Protein AF-A0A2U3Y0P8-F1 (afdb_monomer_lite)

Foldseek 3Di:
DDDPDPVVVVVVVVVVVVVCVCVVVVVVVVVVVLVVCCVVVVDPDSVVVVVVVVVVVVVVVVVVVVVVVVPPDDDDDDDPDDPDPPPPDPDDDDDDDDDDDDPCNVVVDDQDADDDDPVVLVVVCVVCCPPPVPVPDDPVRSSGD

Secondary structure (DSSP, 8-state):
--PPPHHHHHHHHHHHHHHHHHHHTTHHHHHHHHHHHHHHH--S-HHHHHHHHHHHHHHHHHHHHHHHTT--S-----------------PPPPP---PPPPHHHHHH--PPP----HHHHHHHHHHHTT-TTTTT--HHHHS--

pLDDT: mean 83.71, std 17.58, range [35.84, 97.5]

Radius of gyration: 31.99 Å; chains: 1; bounding box: 74×60×80 Å

Structure (mmCIF, N/CA/C/O backbone):
data_AF-A0A2U3Y0P8-F1
#
_entry.id   AF-A0A2U3Y0P8-F1
#
loop_
_atom_site.group_PDB
_atom_site.id
_atom_site.type_symbol
_atom_site.label_atom_id
_atom_site.label_alt_id
_atom_site.label_comp_id
_atom_site.label_asym_id
_atom_site.label_entity_id
_atom_site.label_seq_id
_atom_site.pdbx_PDB_ins_code
_atom_site.Cartn_x
_atom_site.Cartn_y
_atom_site.Cartn_z
_atom_site.occupancy
_atom_site.B_iso_or_equiv
_atom_site.auth_seq_id
_atom_site.auth_comp_id
_atom_site.auth_asym_id
_atom_site.auth_atom_id
_atom_site.pdbx_PDB_model_num
ATOM 1 N N . MET A 1 1 ? -46.783 -27.987 38.450 1.00 40.56 1 MET A N 1
ATOM 2 C CA . MET A 1 1 ? -46.246 -26.635 38.697 1.00 40.56 1 MET A CA 1
ATOM 3 C C . MET A 1 1 ? -44.914 -26.820 39.406 1.00 40.56 1 MET A C 1
ATOM 5 O O . MET A 1 1 ? -44.922 -27.120 40.591 1.00 40.56 1 MET A O 1
ATOM 9 N N . ALA A 1 2 ? -43.800 -26.814 38.672 1.00 45.00 2 ALA A N 1
ATOM 10 C CA . ALA A 1 2 ? -42.474 -26.882 39.282 1.00 45.00 2 ALA A CA 1
ATOM 11 C C . ALA A 1 2 ? -42.127 -25.473 39.771 1.00 45.00 2 ALA A C 1
ATOM 13 O O . ALA A 1 2 ? -42.047 -24.553 38.959 1.00 45.00 2 ALA A O 1
ATOM 14 N N . SER A 1 3 ? -42.022 -25.291 41.086 1.00 51.28 3 SER A N 1
ATOM 15 C CA . SER A 1 3 ? -41.530 -24.044 41.670 1.00 51.28 3 SER A CA 1
ATOM 16 C C . SER A 1 3 ? -40.110 -23.791 41.152 1.00 51.28 3 SER A C 1
ATOM 18 O O . SER A 1 3 ? -39.313 -24.734 41.170 1.00 51.28 3 SER A O 1
ATOM 20 N N . PRO A 1 4 ? -39.772 -22.578 40.679 1.00 54.81 4 PRO A N 1
ATOM 21 C CA . PRO A 1 4 ? -38.396 -22.271 40.320 1.00 54.81 4 PRO A CA 1
ATOM 22 C C . PRO A 1 4 ? -37.516 -22.482 41.555 1.00 54.81 4 PRO A C 1
ATOM 24 O O . PRO A 1 4 ? -37.871 -22.081 42.666 1.00 54.81 4 PRO A O 1
ATOM 27 N N . SER A 1 5 ? -36.408 -23.196 41.366 1.00 57.16 5 SER A N 1
ATOM 28 C CA . SER A 1 5 ? -35.439 -23.450 42.428 1.00 57.16 5 SER A CA 1
ATOM 29 C C . SER A 1 5 ? -34.887 -22.107 42.908 1.00 57.16 5 SER A C 1
ATOM 31 O O . SER A 1 5 ? -34.483 -21.293 42.082 1.00 57.16 5 SER A O 1
ATOM 33 N N . SER A 1 6 ? -34.848 -21.874 44.224 1.00 59.66 6 SER A N 1
ATOM 34 C CA . SER A 1 6 ? -34.272 -20.661 44.840 1.00 59.66 6 SER A CA 1
ATOM 35 C C . SER A 1 6 ? -32.873 -20.326 44.302 1.00 59.66 6 SER A C 1
ATOM 37 O O . SER A 1 6 ? -32.521 -19.157 44.222 1.00 59.66 6 SER A O 1
ATOM 39 N N . TYR A 1 7 ? -32.122 -21.336 43.860 1.00 58.28 7 TYR A N 1
ATOM 40 C CA . TYR A 1 7 ? -30.803 -21.186 43.253 1.00 58.28 7 TYR A CA 1
ATOM 41 C C . TYR A 1 7 ? -30.825 -20.555 41.851 1.00 58.28 7 TYR A C 1
ATOM 43 O O . TYR A 1 7 ? -29.907 -19.823 41.510 1.00 58.28 7 TYR A O 1
ATOM 51 N N . GLN A 1 8 ? -31.870 -20.791 41.051 1.00 60.12 8 GLN A N 1
ATOM 52 C CA . GLN A 1 8 ? -31.987 -20.217 39.701 1.00 60.12 8 GLN A CA 1
ATOM 53 C C . GLN A 1 8 ? -32.289 -18.715 39.745 1.00 60.12 8 GLN A C 1
ATOM 55 O O . GLN A 1 8 ? -31.801 -17.965 38.909 1.00 60.12 8 GLN A O 1
ATOM 60 N N . ALA A 1 9 ? -33.056 -18.267 40.745 1.00 61.91 9 ALA A N 1
ATOM 61 C CA . ALA A 1 9 ? -33.383 -16.854 40.915 1.00 61.91 9 ALA A CA 1
ATOM 62 C C . ALA A 1 9 ? -32.154 -16.006 41.293 1.00 61.91 9 ALA A C 1
ATOM 64 O O . ALA A 1 9 ? -32.004 -14.898 40.784 1.00 61.91 9 ALA A O 1
ATOM 65 N N . GLU A 1 10 ? -31.257 -16.530 42.137 1.00 66.56 10 GLU A N 1
ATOM 66 C CA . GLU A 1 10 ? -30.019 -15.824 42.503 1.00 66.56 10 GLU A CA 1
ATOM 67 C C . GLU A 1 10 ? -28.996 -15.787 41.354 1.00 66.56 10 GLU A C 1
ATOM 69 O O . GLU A 1 10 ? -28.293 -14.789 41.177 1.00 66.56 10 GLU A O 1
ATOM 74 N N . GLU A 1 11 ? -28.940 -16.837 40.528 1.00 73.19 11 GLU A N 1
ATOM 75 C CA . GLU A 1 11 ? -28.114 -16.868 39.312 1.00 73.19 11 GLU A CA 1
ATOM 76 C C . GLU A 1 11 ? -28.586 -15.834 38.278 1.00 73.19 11 GLU A C 1
ATOM 78 O O . GLU A 1 11 ? -27.769 -15.085 37.734 1.00 73.19 11 GLU A O 1
ATOM 83 N N . ASP A 1 12 ? -29.901 -15.735 38.058 1.00 70.38 12 ASP A N 1
ATOM 84 C CA . ASP A 1 12 ? -30.507 -14.756 37.149 1.00 70.38 12 ASP A CA 1
ATOM 85 C C . ASP A 1 12 ? -30.297 -13.309 37.629 1.00 70.38 12 ASP A C 1
ATOM 87 O O . ASP A 1 12 ? -30.058 -12.404 36.823 1.00 70.38 12 ASP A O 1
ATOM 91 N N . GLU A 1 13 ? -30.338 -13.071 38.942 1.00 76.88 13 GLU A N 1
ATOM 92 C CA . GLU A 1 13 ? -30.061 -11.755 39.524 1.00 76.88 13 GLU A CA 1
ATOM 93 C C . GLU A 1 13 ? -28.578 -11.369 39.383 1.00 76.88 13 GLU A C 1
ATOM 95 O O . GLU A 1 13 ? -28.259 -10.230 39.021 1.00 76.88 13 GLU A O 1
ATOM 100 N N . SER A 1 14 ? -27.669 -12.334 39.557 1.00 83.44 14 SER A N 1
ATOM 101 C CA . SER A 1 14 ? -26.233 -12.151 39.318 1.00 83.44 14 SER A CA 1
ATOM 102 C C . SER A 1 14 ? -25.930 -11.822 37.849 1.00 83.44 14 SER A C 1
ATOM 104 O O . SER A 1 14 ? -25.234 -10.844 37.553 1.00 83.44 14 SER A O 1
ATOM 106 N N . LEU A 1 15 ? -26.528 -12.572 36.916 1.00 87.94 15 LEU A N 1
ATOM 107 C CA . LEU A 1 15 ? -26.430 -12.343 35.470 1.00 87.94 15 LEU A CA 1
ATOM 108 C C . LEU A 1 15 ? -26.907 -10.944 35.079 1.00 87.94 15 LEU A C 1
ATOM 110 O O . LEU A 1 15 ? -26.238 -10.243 34.313 1.00 87.94 15 LEU A O 1
ATOM 114 N N . LYS A 1 16 ? -28.028 -10.506 35.653 1.00 91.00 16 LYS A N 1
ATOM 115 C CA . LYS A 1 16 ? -28.578 -9.172 35.409 1.00 91.00 16 LYS A CA 1
ATOM 116 C C . LYS A 1 16 ? -27.659 -8.064 35.924 1.00 91.00 16 LYS A C 1
ATOM 118 O O . LYS A 1 16 ? -27.509 -7.032 35.268 1.00 91.00 16 LYS A O 1
ATOM 123 N N . GLY A 1 17 ? -26.989 -8.289 37.055 1.00 92.06 17 GLY A N 1
ATOM 124 C CA . GLY A 1 17 ? -25.943 -7.400 37.563 1.00 92.06 17 GLY A CA 1
ATOM 125 C C . GLY A 1 17 ? -24.750 -7.282 36.607 1.00 92.06 17 GLY A C 1
ATOM 126 O O . GLY A 1 17 ? -24.283 -6.173 36.331 1.00 92.06 17 GLY A O 1
ATOM 127 N N . CYS A 1 18 ? -24.291 -8.403 36.043 1.00 92.88 18 CYS A N 1
ATOM 128 C CA . CYS A 1 18 ? -23.222 -8.410 35.044 1.00 92.88 18 CYS A CA 1
ATOM 129 C C . CYS A 1 18 ? -23.612 -7.649 33.768 1.00 92.88 18 CYS A C 1
ATOM 131 O O . CYS A 1 18 ? -22.818 -6.853 33.263 1.00 92.88 18 CYS A O 1
ATOM 133 N N . GLU A 1 19 ? -24.827 -7.857 33.259 1.00 92.56 19 GLU A N 1
ATOM 134 C CA . GLU A 1 19 ? -25.320 -7.169 32.062 1.00 92.56 19 GLU A CA 1
ATOM 135 C C . GLU A 1 19 ? -25.383 -5.649 32.268 1.00 92.56 19 GLU A C 1
ATOM 137 O O . GLU A 1 19 ? -24.878 -4.882 31.442 1.00 92.56 19 GLU A O 1
ATOM 142 N N . LEU A 1 20 ? -25.900 -5.211 33.420 1.00 94.38 20 LEU A N 1
ATOM 143 C CA . LEU A 1 20 ? -25.930 -3.798 33.796 1.00 94.38 20 LEU A CA 1
ATOM 144 C C . LEU A 1 20 ? -24.529 -3.194 33.898 1.00 94.38 20 LEU A C 1
ATOM 146 O O . LEU A 1 20 ? -24.323 -2.074 33.436 1.00 94.38 20 LEU A O 1
ATOM 150 N N . TYR A 1 21 ? -23.556 -3.911 34.464 1.00 95.31 21 TYR A N 1
ATOM 151 C CA . TYR A 1 21 ? -22.171 -3.438 34.531 1.00 95.31 21 TYR A CA 1
ATOM 152 C C . TYR A 1 21 ? -21.575 -3.244 33.132 1.00 95.31 21 TYR A C 1
ATOM 154 O O . TYR A 1 21 ? -21.011 -2.191 32.826 1.00 95.31 21 TYR A O 1
ATOM 162 N N . VAL A 1 22 ? -21.752 -4.239 32.260 1.00 95.06 22 VAL A N 1
ATOM 163 C CA . VAL A 1 22 ? -21.276 -4.200 30.873 1.00 95.06 22 VAL A CA 1
ATOM 164 C C . VAL A 1 22 ? -21.892 -3.029 30.110 1.00 95.06 22 VAL A C 1
ATOM 166 O O . VAL A 1 22 ? -21.177 -2.340 29.378 1.00 95.06 22 VAL A O 1
ATOM 169 N N . GLN A 1 23 ? -23.191 -2.783 30.295 1.00 93.00 23 GLN A N 1
ATOM 170 C CA . GLN A 1 23 ? -23.895 -1.674 29.659 1.00 93.00 23 GLN A CA 1
ATOM 171 C C . GLN A 1 23 ? -23.453 -0.321 30.227 1.00 93.00 23 GLN A C 1
ATOM 173 O O . GLN A 1 23 ? -23.115 0.580 29.463 1.00 93.00 23 GLN A O 1
ATOM 178 N N . LYS A 1 24 ? -23.402 -0.191 31.558 1.00 94.50 24 LYS A N 1
ATOM 179 C CA . LYS A 1 24 ? -23.034 1.043 32.264 1.00 94.50 24 LYS A CA 1
ATOM 180 C C . LYS A 1 24 ? -21.632 1.520 31.902 1.00 94.50 24 LYS A C 1
ATOM 182 O O . LYS A 1 24 ? -21.429 2.712 31.705 1.00 94.50 24 LYS A O 1
ATOM 187 N N . HIS A 1 25 ? -20.679 0.598 31.812 1.00 93.19 25 HIS A N 1
ATOM 188 C CA . HIS A 1 25 ? -19.287 0.909 31.484 1.00 93.19 25 HIS A CA 1
ATOM 189 C C . HIS A 1 25 ? -18.982 0.798 29.984 1.00 93.19 25 HIS A C 1
ATOM 191 O O . HIS A 1 25 ? -17.828 0.921 29.583 1.00 93.19 25 HIS A O 1
ATOM 197 N N . GLY A 1 26 ? -19.987 0.528 29.141 1.00 93.75 26 GLY A N 1
ATOM 198 C CA . GLY A 1 26 ? -19.798 0.404 27.694 1.00 93.75 26 GLY A CA 1
ATOM 199 C C . GLY A 1 26 ? -18.768 -0.660 27.290 1.00 93.75 26 GLY A C 1
ATOM 200 O O . GLY A 1 26 ? -18.152 -0.543 26.230 1.00 93.75 26 GLY A O 1
ATOM 201 N N . VAL A 1 27 ? -18.569 -1.703 28.106 1.00 95.44 27 VAL A N 1
ATOM 202 C CA . VAL A 1 27 ? -17.455 -2.664 27.969 1.00 95.44 27 VAL A CA 1
ATOM 203 C C . VAL A 1 27 ? -17.464 -3.336 26.595 1.00 95.44 27 VAL A C 1
ATOM 205 O O . VAL A 1 27 ? -16.418 -3.496 25.967 1.00 95.44 27 VAL A O 1
ATOM 208 N N . GLN A 1 28 ? -18.652 -3.676 26.079 1.00 95.00 28 GLN A N 1
ATOM 209 C CA . GLN A 1 28 ? -18.786 -4.249 24.737 1.00 95.00 28 GLN A CA 1
ATOM 210 C C . GLN A 1 28 ? -18.251 -3.323 23.643 1.00 95.00 28 GLN A C 1
ATOM 212 O O . GLN A 1 28 ? -17.623 -3.809 22.705 1.00 95.00 28 GLN A O 1
ATOM 217 N N . GLN A 1 29 ? -18.519 -2.018 23.732 1.00 94.50 29 GLN A N 1
ATOM 218 C CA . GLN A 1 29 ? -18.098 -1.059 22.714 1.00 94.50 29 GLN A CA 1
ATOM 219 C C . GLN A 1 29 ? -16.579 -0.916 22.718 1.00 94.50 29 GLN A C 1
ATOM 221 O O . GLN A 1 29 ? -15.945 -1.066 21.677 1.00 94.50 29 GLN A O 1
ATOM 226 N N . VAL A 1 30 ? -15.995 -0.746 23.905 1.00 95.19 30 VAL A N 1
ATOM 227 C CA . VAL A 1 30 ? -14.545 -0.634 24.072 1.00 95.19 30 VAL A CA 1
ATOM 228 C C . VAL A 1 30 ? -13.833 -1.865 23.500 1.00 95.19 30 VAL A C 1
ATOM 230 O O . VAL A 1 30 ? -12.903 -1.732 22.706 1.00 95.19 30 VAL A O 1
ATOM 233 N N . LEU A 1 31 ? -14.292 -3.075 23.837 1.00 96.06 31 LEU A N 1
ATOM 234 C CA . LEU A 1 31 ? -13.681 -4.308 23.330 1.00 96.06 31 LEU A CA 1
ATOM 235 C C . LEU A 1 31 ? -13.836 -4.461 21.809 1.00 96.06 31 LEU A C 1
ATOM 237 O O . LEU A 1 31 ? -12.883 -4.870 21.143 1.00 96.06 31 LEU A O 1
ATOM 241 N N . LYS A 1 32 ? -15.000 -4.108 21.244 1.00 96.56 32 LYS A N 1
ATOM 242 C CA . LYS A 1 32 ? -15.216 -4.107 19.786 1.00 96.56 32 LYS A CA 1
ATOM 243 C C . LYS A 1 32 ? -14.234 -3.172 19.087 1.00 96.56 32 LYS A C 1
ATOM 245 O O . LYS A 1 32 ? -13.571 -3.591 18.138 1.00 96.56 32 LYS A O 1
ATOM 250 N N . ASP A 1 33 ? -14.085 -1.949 19.584 1.00 95.25 33 ASP A N 1
ATOM 251 C CA . ASP A 1 33 ? -13.165 -0.970 19.008 1.00 95.25 33 ASP A CA 1
ATOM 252 C C . ASP A 1 33 ? -11.709 -1.429 19.134 1.00 95.25 33 ASP A C 1
ATOM 254 O O . ASP A 1 33 ? -10.929 -1.274 18.192 1.00 95.25 33 ASP A O 1
ATOM 258 N N . CYS A 1 34 ? -11.330 -2.077 20.238 1.00 95.50 34 CYS A N 1
ATOM 259 C CA . CYS A 1 34 ? -10.006 -2.683 20.379 1.00 95.50 34 CYS A CA 1
ATOM 260 C C . CYS A 1 34 ? -9.737 -3.770 19.328 1.00 95.50 34 CYS A C 1
ATOM 262 O O . CYS A 1 34 ? -8.649 -3.800 18.748 1.00 95.50 34 CYS A O 1
ATOM 264 N N . ILE A 1 35 ? -10.716 -4.636 19.040 1.00 96.88 35 ILE A N 1
ATOM 265 C CA . ILE A 1 35 ? -10.596 -5.663 17.992 1.00 96.88 35 ILE A CA 1
ATOM 266 C C . ILE A 1 35 ? -10.419 -5.006 16.620 1.00 96.88 35 ILE A C 1
ATOM 268 O O . ILE A 1 35 ? -9.526 -5.391 15.864 1.00 96.88 35 ILE A O 1
ATOM 272 N N . VAL A 1 36 ? -11.214 -3.977 16.312 1.00 97.50 36 VAL A N 1
ATOM 273 C CA . VAL A 1 36 ? -11.089 -3.219 15.058 1.00 97.50 36 VAL A CA 1
ATOM 274 C C . VAL A 1 36 ? -9.678 -2.645 14.914 1.00 97.50 36 VAL A C 1
ATOM 276 O O . VAL A 1 36 ? -9.036 -2.833 13.878 1.00 97.50 36 VAL A O 1
ATOM 279 N N . HIS A 1 37 ? -9.148 -2.014 15.963 1.00 95.69 37 HIS A N 1
ATOM 280 C CA . HIS A 1 37 ? -7.802 -1.444 15.941 1.00 95.69 37 HIS A CA 1
ATOM 281 C C . HIS A 1 37 ? -6.701 -2.500 15.788 1.00 95.69 37 HIS A C 1
ATOM 283 O O . HIS A 1 37 ? -5.741 -2.255 15.054 1.00 95.69 37 HIS A O 1
ATOM 289 N N . LEU A 1 38 ? -6.835 -3.681 16.403 1.00 96.81 38 LEU A N 1
ATOM 290 C CA . LEU A 1 38 ? -5.925 -4.813 16.174 1.00 96.81 38 LEU A CA 1
ATOM 291 C C . LEU A 1 38 ? -5.943 -5.268 14.710 1.00 96.81 38 LEU A C 1
ATOM 293 O O . LEU A 1 38 ? -4.887 -5.491 14.119 1.00 96.81 38 LEU A O 1
ATOM 297 N N . CYS A 1 39 ? -7.126 -5.370 14.101 1.00 97.00 39 CYS A N 1
ATOM 298 C CA . CYS A 1 39 ? -7.265 -5.792 12.708 1.00 97.00 39 CYS A CA 1
ATOM 299 C C . CYS A 1 39 ? -6.704 -4.770 11.708 1.00 97.00 39 CYS A C 1
ATOM 301 O O . CYS A 1 39 ? -6.207 -5.168 10.651 1.00 97.00 39 CYS A O 1
ATOM 303 N N . ILE A 1 40 ? -6.770 -3.475 12.031 1.00 96.62 40 ILE A N 1
ATOM 304 C CA . ILE A 1 40 ? -6.213 -2.397 11.203 1.00 96.62 40 ILE A CA 1
ATOM 305 C C . ILE A 1 40 ? -4.690 -2.339 11.343 1.00 96.62 40 ILE A C 1
ATOM 307 O O . ILE A 1 40 ? -3.984 -2.290 10.339 1.00 96.62 40 ILE A O 1
ATOM 311 N N . SER A 1 41 ? -4.186 -2.333 12.580 1.00 95.31 41 SER A N 1
ATOM 312 C CA . SER A 1 41 ? -2.763 -2.106 12.863 1.00 95.31 41 SER A CA 1
ATOM 313 C C . SER A 1 41 ? -1.892 -3.351 12.695 1.00 95.31 41 SER A C 1
ATOM 315 O O . SER A 1 41 ? -0.707 -3.207 12.414 1.00 95.31 41 SER A O 1
ATOM 317 N N . LYS A 1 42 ? -2.468 -4.554 12.844 1.00 95.81 42 LYS A N 1
ATOM 318 C CA . LYS A 1 42 ? -1.783 -5.859 12.759 1.00 95.81 42 LYS A CA 1
ATOM 319 C C . LYS A 1 42 ? -0.406 -5.864 13.447 1.00 95.81 42 LYS A C 1
ATOM 321 O O . LYS A 1 42 ? 0.600 -6.138 12.795 1.00 95.81 42 LYS A O 1
ATOM 326 N N . PRO A 1 43 ? -0.335 -5.533 14.748 1.00 96.00 43 PRO A N 1
ATOM 327 C CA . PRO A 1 43 ? 0.937 -5.389 15.436 1.00 96.00 43 PRO A CA 1
ATOM 328 C C . PRO A 1 43 ? 1.584 -6.758 15.670 1.00 96.00 43 PRO A C 1
ATOM 330 O O . PRO A 1 43 ? 0.906 -7.709 16.056 1.00 96.00 43 PRO A O 1
ATOM 333 N N . ASP A 1 44 ? 2.912 -6.831 15.571 1.00 96.81 44 ASP A N 1
ATOM 334 C CA . ASP A 1 44 ? 3.668 -8.065 15.845 1.00 96.81 44 ASP A CA 1
ATOM 335 C C . ASP A 1 44 ? 3.511 -8.556 17.298 1.00 96.81 44 ASP A C 1
ATOM 337 O O . ASP A 1 44 ? 3.716 -9.729 17.606 1.00 96.81 44 ASP A O 1
ATOM 341 N N . ARG A 1 45 ? 3.160 -7.650 18.226 1.00 97.00 45 ARG A N 1
ATOM 342 C CA . ARG A 1 45 ? 2.976 -7.942 19.659 1.00 97.00 45 ARG A CA 1
ATOM 343 C C . ARG A 1 45 ? 1.603 -7.454 20.152 1.00 97.00 45 ARG A C 1
ATOM 345 O O . ARG A 1 45 ? 1.530 -6.381 20.759 1.00 97.00 45 ARG A O 1
ATOM 352 N N . PRO A 1 46 ? 0.520 -8.234 19.970 1.00 95.38 46 PRO A N 1
ATOM 353 C CA . PRO A 1 46 ? -0.852 -7.801 20.267 1.00 95.38 46 PRO A CA 1
ATOM 354 C C . PRO A 1 46 ? -1.072 -7.430 21.740 1.00 95.38 46 PRO A C 1
ATOM 356 O O . PRO A 1 46 ? -1.717 -6.429 22.033 1.00 95.38 46 PRO A O 1
ATOM 359 N N . MET A 1 47 ? -0.460 -8.160 22.679 1.00 96.75 47 MET A N 1
ATOM 360 C CA . MET A 1 47 ? -0.588 -7.863 24.114 1.00 96.75 47 MET A CA 1
ATOM 361 C C . MET A 1 47 ? 0.063 -6.535 24.522 1.00 96.75 47 MET A C 1
ATOM 363 O O . MET A 1 47 ? -0.418 -5.872 25.440 1.00 96.75 47 MET A O 1
ATOM 367 N N . LYS A 1 48 ? 1.155 -6.136 23.853 1.00 96.56 48 LYS A N 1
ATOM 368 C CA . LYS A 1 48 ? 1.797 -4.837 24.100 1.00 96.56 48 LYS A CA 1
ATOM 369 C C . LYS A 1 48 ? 0.906 -3.707 23.584 1.00 96.56 48 LYS A C 1
ATOM 371 O O . LYS A 1 48 ? 0.648 -2.763 24.320 1.00 96.56 48 LYS A O 1
ATOM 376 N N . PHE A 1 49 ? 0.386 -3.865 22.366 1.00 97.31 49 PHE A N 1
ATOM 377 C CA . PHE A 1 49 ? -0.537 -2.912 21.757 1.00 97.31 49 PHE A CA 1
ATOM 378 C C . PHE A 1 49 ? -1.783 -2.682 22.617 1.00 97.31 49 PHE A C 1
ATOM 380 O O . PHE A 1 49 ? -2.139 -1.538 22.870 1.00 97.31 49 PHE A O 1
ATOM 387 N N . LEU A 1 50 ? -2.419 -3.752 23.109 1.00 95.94 50 LEU A N 1
ATOM 388 C CA . LEU A 1 50 ? -3.611 -3.632 23.953 1.00 95.94 50 LEU A CA 1
ATOM 389 C C . LEU A 1 50 ? -3.334 -2.802 25.209 1.00 95.94 50 LEU A C 1
ATOM 391 O O . LEU A 1 50 ? -4.094 -1.887 25.507 1.00 95.94 50 LEU A O 1
ATOM 395 N N . ARG A 1 51 ? -2.222 -3.068 25.906 1.00 96.69 51 ARG A N 1
ATOM 396 C CA . ARG A 1 51 ? -1.835 -2.312 27.106 1.00 96.69 51 ARG A CA 1
ATOM 397 C C . ARG A 1 51 ? -1.701 -0.817 26.819 1.00 96.69 51 ARG A C 1
ATOM 399 O O . ARG A 1 51 ? -2.309 -0.012 27.512 1.00 96.69 51 ARG A O 1
ATOM 406 N N . GLU A 1 52 ? -0.947 -0.464 25.782 1.00 96.00 52 GLU A N 1
ATOM 407 C CA . GLU A 1 52 ? -0.724 0.933 25.388 1.00 96.00 52 GLU A CA 1
ATOM 408 C C . GLU A 1 52 ? -2.021 1.606 24.908 1.00 96.00 52 GLU A C 1
ATOM 410 O O . GLU A 1 52 ? -2.266 2.777 25.197 1.00 96.00 52 GLU A O 1
ATOM 415 N N . HIS A 1 53 ? -2.878 0.866 24.200 1.00 96.00 53 HIS A N 1
ATOM 416 C CA . HIS A 1 53 ? -4.162 1.360 23.711 1.00 96.00 53 HIS A CA 1
ATOM 417 C C . HIS A 1 53 ? -5.126 1.683 24.860 1.00 96.00 53 HIS A C 1
ATOM 419 O O . HIS A 1 53 ? -5.699 2.770 24.882 1.00 96.00 53 HIS A O 1
ATOM 425 N N . PHE A 1 54 ? -5.281 0.778 25.829 1.00 96.38 54 PHE A N 1
ATOM 426 C CA . PHE A 1 54 ? -6.131 1.014 26.999 1.00 96.38 54 PHE A CA 1
ATOM 427 C C . PHE A 1 54 ? -5.591 2.133 27.896 1.00 96.38 54 PHE A C 1
ATOM 429 O O . PHE A 1 54 ? -6.369 2.980 28.320 1.00 96.38 54 PHE A O 1
ATOM 436 N N . GLU A 1 55 ? -4.271 2.217 28.098 1.00 96.31 55 GLU A N 1
ATOM 437 C CA . GLU A 1 55 ? -3.656 3.332 28.836 1.00 96.31 55 GLU A CA 1
ATOM 438 C C . GLU A 1 55 ? -3.942 4.685 28.158 1.00 96.31 55 GLU A C 1
ATOM 440 O O . GLU A 1 55 ? -4.185 5.703 28.809 1.00 96.31 55 GLU A O 1
ATOM 445 N N . LYS A 1 56 ? -3.939 4.717 26.820 1.00 94.62 56 LYS A N 1
ATOM 446 C CA . LYS A 1 56 ? -4.284 5.923 26.063 1.00 94.62 56 LYS A CA 1
ATOM 447 C C . LYS A 1 56 ? -5.765 6.290 26.204 1.00 94.62 56 L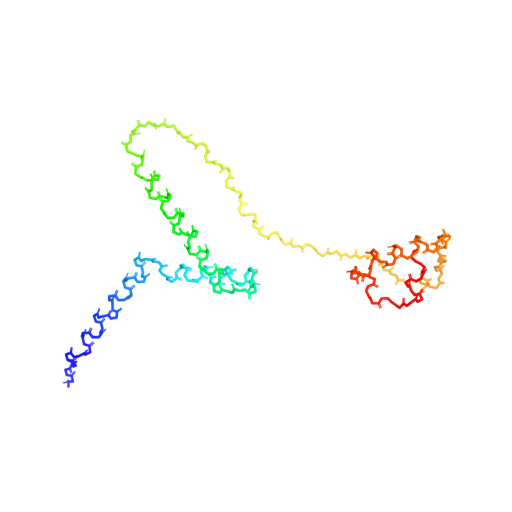YS A C 1
ATOM 449 O O . LYS A 1 56 ? -6.062 7.478 26.324 1.00 94.62 56 LYS A O 1
ATOM 454 N N . LEU A 1 57 ? -6.666 5.305 26.182 1.00 93.19 57 LEU A N 1
ATOM 455 C CA . LEU A 1 57 ? -8.102 5.521 26.388 1.00 93.19 57 LEU A CA 1
ATOM 456 C C . LEU A 1 57 ? -8.389 6.090 27.782 1.00 93.19 57 LEU A C 1
ATOM 458 O O . LEU A 1 57 ? -9.102 7.081 27.889 1.00 93.19 57 LEU A O 1
ATOM 462 N N . GLU A 1 58 ? -7.759 5.545 28.822 1.00 92.19 58 GLU A N 1
ATOM 463 C CA . GLU A 1 58 ? -7.892 6.042 30.198 1.00 92.19 58 GLU A CA 1
ATOM 464 C C . GLU A 1 58 ? -7.423 7.505 30.324 1.00 92.19 58 GLU A C 1
ATOM 466 O O . GLU A 1 58 ? -8.076 8.348 30.941 1.00 92.19 58 GLU A O 1
ATOM 471 N N . LYS A 1 59 ? -6.313 7.867 29.663 1.00 92.56 59 LYS A N 1
ATOM 472 C CA . LYS A 1 59 ? -5.847 9.265 29.605 1.00 92.56 59 LYS A CA 1
ATOM 473 C C . LYS A 1 59 ? -6.811 10.189 28.862 1.00 92.56 59 LYS A C 1
ATOM 475 O O . LYS A 1 59 ? -6.814 11.385 29.140 1.00 92.56 59 LYS A O 1
ATOM 480 N N . GLU A 1 60 ? -7.550 9.699 27.870 1.00 89.06 60 GLU A N 1
ATOM 481 C CA . GLU A 1 60 ? -8.571 10.480 27.158 1.00 89.06 60 GLU A CA 1
ATOM 482 C C . GLU A 1 60 ? -9.795 10.720 28.042 1.00 89.06 60 GLU A C 1
ATOM 484 O O . GLU A 1 60 ? -10.231 11.861 28.179 1.00 89.06 60 GLU A O 1
ATOM 489 N N . GLU A 1 61 ? -10.286 9.666 28.691 1.00 86.75 61 GLU A N 1
ATOM 490 C CA . GLU A 1 61 ? -11.413 9.718 29.624 1.00 86.75 61 GLU A CA 1
ATOM 491 C C . GLU A 1 61 ? -11.155 10.734 30.745 1.00 86.75 61 GLU A C 1
ATOM 493 O O . GLU A 1 61 ? -11.954 11.646 30.963 1.00 86.75 61 GLU A O 1
ATOM 498 N N . ASN A 1 62 ? -9.970 10.681 31.362 1.00 87.94 62 ASN A N 1
ATOM 499 C CA . ASN A 1 62 ? -9.573 11.626 32.408 1.00 87.94 62 ASN A CA 1
ATOM 500 C C . ASN A 1 62 ? -9.540 13.087 31.931 1.00 87.94 62 ASN A C 1
ATOM 502 O O . ASN A 1 62 ? -9.866 14.000 32.694 1.00 87.94 62 ASN A O 1
ATOM 506 N N . ARG A 1 63 ? -9.167 13.341 30.669 1.00 87.00 63 ARG A N 1
ATOM 507 C CA . ARG A 1 63 ? -9.195 14.704 30.115 1.00 87.00 63 ARG A CA 1
ATOM 508 C C . ARG A 1 63 ? -10.617 15.196 29.888 1.00 87.00 63 ARG A C 1
ATOM 510 O O . ARG A 1 63 ? -10.885 16.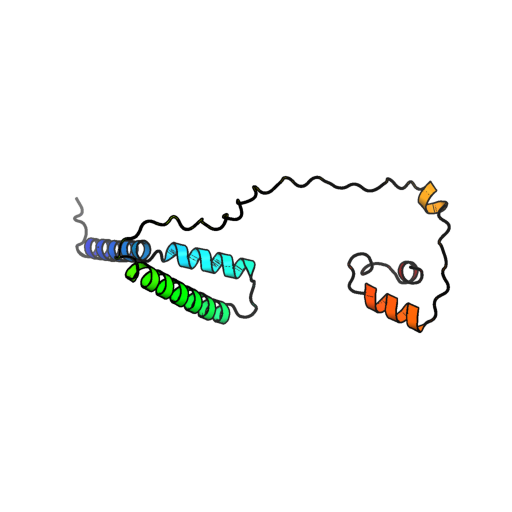355 30.191 1.00 87.00 63 ARG A O 1
ATOM 517 N N . GLN A 1 64 ? -11.507 14.335 29.396 1.00 81.25 64 GLN A N 1
ATOM 518 C CA . GLN A 1 64 ? -12.911 14.684 29.170 1.00 81.25 64 GLN A CA 1
ATOM 519 C C . GLN A 1 64 ? -13.613 15.050 30.485 1.00 81.25 64 GLN A C 1
ATOM 521 O O . GLN A 1 64 ? -14.282 16.083 30.557 1.00 81.25 64 GLN A O 1
ATOM 526 N N . ILE A 1 65 ? -13.371 14.276 31.549 1.00 81.19 65 ILE A N 1
ATOM 527 C CA . ILE A 1 65 ? -13.902 14.553 32.892 1.00 81.19 65 ILE A CA 1
ATOM 528 C C . ILE A 1 65 ? -13.401 15.913 33.407 1.00 81.19 65 ILE A C 1
ATOM 530 O O . ILE A 1 65 ? -14.193 16.733 33.875 1.00 81.19 65 ILE A O 1
ATOM 534 N N . LEU A 1 66 ? -12.101 16.201 33.259 1.00 76.12 66 LEU A N 1
ATOM 535 C CA . LEU A 1 66 ? -11.512 17.466 33.713 1.00 76.12 66 LEU A CA 1
ATOM 536 C C . LEU A 1 66 ? -12.061 18.686 32.951 1.00 76.12 66 LEU A C 1
ATOM 538 O O . LEU A 1 66 ? -12.269 19.744 33.544 1.00 76.12 66 LEU A O 1
ATOM 542 N N . THR A 1 67 ? -12.325 18.559 31.647 1.00 72.00 67 THR A N 1
ATOM 543 C CA . THR A 1 67 ? -12.937 19.639 30.852 1.00 72.00 67 THR A CA 1
ATOM 544 C C . THR A 1 67 ? -14.395 19.908 31.223 1.00 72.00 67 THR A C 1
ATOM 546 O O . THR A 1 67 ? -14.845 21.053 31.147 1.00 72.00 67 THR A O 1
ATOM 549 N N . GLN A 1 68 ? -15.123 18.887 31.679 1.00 60.09 68 GLN A N 1
ATOM 550 C CA . GLN A 1 68 ? -16.533 19.003 32.050 1.00 60.09 68 GLN A CA 1
ATOM 551 C C . GLN A 1 68 ? -16.732 19.626 33.443 1.00 60.09 68 GLN A C 1
ATOM 553 O O . GLN A 1 68 ? -17.753 20.252 33.695 1.00 60.09 68 GLN A O 1
ATOM 558 N N . GLN A 1 69 ? -15.730 19.552 34.327 1.00 55.69 69 GLN A N 1
ATOM 559 C CA . GLN A 1 69 ? -15.746 20.245 35.625 1.00 55.69 69 GLN A CA 1
ATOM 560 C C . GLN A 1 69 ? -15.373 21.738 35.555 1.00 55.69 69 GLN A C 1
ATOM 562 O O . GLN A 1 69 ? -15.532 22.449 36.544 1.00 55.69 69 GLN A O 1
ATOM 567 N N . LYS A 1 70 ? -14.880 22.244 34.415 1.00 48.44 70 LYS A N 1
ATOM 568 C CA . LYS A 1 70 ? -14.448 23.649 34.258 1.00 48.44 70 LYS A CA 1
ATOM 569 C C . LYS A 1 70 ? -15.507 24.568 33.619 1.00 48.44 70 LYS A C 1
ATOM 571 O O . LYS A 1 70 ? -15.232 25.740 33.391 1.00 48.44 70 LYS A O 1
ATOM 576 N N . SER A 1 71 ? -16.704 24.058 33.335 1.00 43.38 71 SER A N 1
ATOM 577 C CA . SER A 1 71 ? -17.736 24.724 32.520 1.00 43.38 71 SER A CA 1
ATOM 578 C C . SER A 1 71 ? -18.996 25.153 33.300 1.00 43.38 71 SER A C 1
ATOM 580 O O . SER A 1 71 ? -20.079 25.176 32.730 1.00 43.38 71 SER A O 1
ATOM 582 N N . ASP A 1 72 ? -18.866 25.546 34.577 1.00 42.22 72 ASP A N 1
ATOM 583 C CA . ASP A 1 72 ? -19.962 26.149 35.373 1.00 42.22 72 ASP A CA 1
ATOM 584 C C . ASP A 1 72 ? -19.676 27.617 35.768 1.00 42.22 72 ASP A C 1
ATOM 586 O O . ASP A 1 72 ? -19.787 28.028 36.919 1.00 42.22 72 ASP A O 1
ATOM 590 N N . SER A 1 73 ? -19.236 28.425 34.797 1.00 38.19 73 SER A N 1
ATOM 591 C CA . SER A 1 73 ? -19.177 29.889 34.903 1.00 38.19 73 SER A CA 1
ATOM 592 C C . SER A 1 73 ? -19.589 30.481 33.557 1.00 38.19 73 SER A C 1
ATOM 594 O O . SER A 1 73 ? -18.882 30.334 32.564 1.00 38.19 73 SER A O 1
ATOM 596 N N . HIS A 1 74 ? -20.762 31.105 33.546 1.00 45.91 74 HIS A N 1
ATOM 597 C CA . HIS A 1 74 ? -21.451 31.711 32.408 1.00 45.91 74 HIS A CA 1
ATOM 598 C C . HIS A 1 74 ? -20.605 32.778 31.690 1.00 45.91 74 HIS A C 1
ATOM 600 O O . HIS A 1 74 ? -20.282 33.792 32.304 1.00 45.91 74 HIS A O 1
ATOM 606 N N . ASP A 1 75 ? -20.325 32.586 30.396 1.00 35.84 75 ASP A N 1
ATOM 607 C CA . ASP A 1 75 ? -20.463 33.641 29.381 1.00 35.84 75 ASP A CA 1
ATOM 608 C C . ASP A 1 75 ? -20.640 33.024 27.982 1.00 35.84 75 ASP A C 1
ATOM 610 O O . ASP A 1 75 ? -19.922 32.107 27.578 1.00 35.84 75 ASP A O 1
ATOM 614 N N . GLU A 1 76 ? -21.659 33.511 27.283 1.00 50.00 76 GLU A N 1
ATOM 615 C CA . GLU A 1 76 ? -22.006 33.212 25.898 1.00 50.00 76 GLU A CA 1
ATOM 616 C C . GLU A 1 76 ? -20.928 33.746 24.941 1.00 50.00 76 GLU A C 1
ATOM 618 O O . GLU A 1 76 ? -20.879 34.937 24.657 1.00 50.00 76 GLU A O 1
ATOM 623 N N . GLU A 1 77 ? -20.112 32.870 24.360 1.00 44.72 77 GLU A N 1
ATOM 624 C CA . GLU A 1 77 ? -19.440 33.168 23.091 1.00 44.72 77 GLU A CA 1
ATOM 625 C C . GLU A 1 77 ? -19.263 31.865 22.311 1.00 44.72 77 GLU A C 1
ATOM 627 O O . GLU A 1 77 ? -18.500 30.962 22.671 1.00 44.72 77 GLU A O 1
ATOM 632 N N . VAL A 1 78 ? -20.061 31.756 21.249 1.00 50.91 78 VAL A N 1
ATOM 633 C CA . VAL A 1 78 ? -20.034 30.699 20.240 1.00 50.91 78 VAL A CA 1
ATOM 634 C C . VAL A 1 78 ? -18.595 30.495 19.767 1.00 50.91 78 VAL A C 1
ATOM 636 O O . VAL A 1 78 ? -18.064 31.223 18.934 1.00 50.91 78 VAL A O 1
ATOM 639 N N . SER A 1 79 ? -17.953 29.450 20.285 1.00 53.12 79 SER A N 1
ATOM 640 C CA . SER A 1 79 ? -16.724 28.943 19.690 1.00 53.12 79 SER A CA 1
ATOM 641 C C . SER A 1 79 ? -17.070 28.430 18.291 1.00 53.12 79 SER A C 1
ATOM 643 O O . SER A 1 79 ? -17.940 27.559 18.177 1.00 53.12 79 SER A O 1
ATOM 645 N N . PRO A 1 80 ? -16.430 28.920 17.212 1.00 52.94 80 PRO A N 1
ATOM 646 C CA . PRO A 1 80 ? -16.658 28.364 15.894 1.00 52.94 80 PRO A CA 1
ATOM 647 C C . PRO A 1 80 ? -16.152 26.926 15.941 1.00 52.94 80 PRO A C 1
ATOM 649 O O . PRO A 1 80 ? -14.949 26.679 16.032 1.00 52.94 80 PRO A O 1
ATOM 652 N N . THR A 1 81 ? -17.080 25.967 15.933 1.00 52.94 81 THR A N 1
ATOM 653 C CA . THR A 1 81 ? -16.744 24.551 15.805 1.00 52.94 81 THR A CA 1
ATOM 654 C C . THR A 1 81 ? -15.777 24.415 14.633 1.00 52.94 81 THR A C 1
ATOM 656 O O . THR A 1 81 ? -16.129 24.854 13.530 1.00 52.94 81 THR A O 1
ATOM 659 N N . PRO A 1 82 ? -14.574 23.845 14.832 1.00 56.66 82 PRO A N 1
ATOM 660 C CA . PRO A 1 82 ? -13.687 23.567 13.715 1.00 56.66 82 PRO A CA 1
ATOM 661 C C . PRO A 1 82 ? -14.492 22.752 12.698 1.00 56.66 82 PRO A C 1
ATOM 663 O O . PRO A 1 82 ? -15.231 21.853 13.117 1.00 56.66 82 PRO A O 1
ATOM 666 N N . PRO A 1 83 ? -14.438 23.077 11.392 1.00 59.47 83 PRO A N 1
ATOM 667 C CA . PRO A 1 83 ? -15.246 22.390 10.402 1.00 59.47 83 PRO A CA 1
ATOM 668 C C . PRO A 1 83 ? -14.898 20.909 10.477 1.00 59.47 83 PRO A C 1
ATOM 670 O O . PRO A 1 83 ? -13.806 20.491 10.089 1.00 59.47 83 PRO A O 1
ATOM 673 N N . ASN A 1 84 ? -15.830 20.128 11.027 1.00 54.41 84 ASN A N 1
ATOM 674 C CA . ASN A 1 84 ? -15.769 18.680 11.039 1.00 54.41 84 ASN A CA 1
ATOM 675 C C . ASN A 1 84 ? -15.452 18.281 9.594 1.00 54.41 84 ASN A C 1
ATOM 677 O O . ASN A 1 84 ? -16.189 18.731 8.706 1.00 54.41 84 ASN A O 1
ATOM 681 N N . PRO A 1 85 ? -14.358 17.549 9.304 1.00 61.59 85 PRO A N 1
ATOM 682 C CA . PRO A 1 85 ? -14.060 17.149 7.942 1.00 61.59 85 PRO A CA 1
ATOM 683 C C . PRO A 1 85 ? -15.238 16.295 7.504 1.00 61.59 85 PRO A C 1
ATOM 685 O O . PRO A 1 85 ? -15.358 15.142 7.911 1.00 61.59 85 PRO A O 1
ATOM 688 N N . VAL A 1 86 ? -16.153 16.921 6.756 1.00 61.25 86 VAL A N 1
ATOM 689 C CA . VAL A 1 86 ? -17.417 16.343 6.316 1.00 61.25 86 VAL A CA 1
ATOM 690 C C . VAL A 1 86 ? -17.063 14.965 5.813 1.00 61.25 86 VAL A C 1
ATOM 692 O O . VAL A 1 86 ? -16.208 14.870 4.927 1.00 61.25 86 VAL A O 1
ATOM 695 N N . VAL A 1 87 ? -17.608 13.921 6.444 1.00 61.72 87 VAL A N 1
ATOM 696 C CA . VAL A 1 87 ? -17.316 12.529 6.107 1.00 61.72 87 VAL A CA 1
ATOM 697 C C . VAL A 1 87 ? -17.641 12.398 4.628 1.00 61.72 87 VAL A C 1
ATOM 699 O O . VAL A 1 87 ? -18.806 12.300 4.247 1.00 61.72 87 VAL A O 1
ATOM 702 N N . LYS A 1 88 ? -16.625 12.546 3.767 1.00 66.62 88 LYS A N 1
ATOM 703 C CA . LYS A 1 88 ? -16.823 12.585 2.324 1.00 66.62 88 LYS A CA 1
ATOM 704 C C . LYS A 1 88 ? -17.332 11.201 1.993 1.00 66.62 88 LYS A C 1
ATOM 706 O O . LYS A 1 88 ? -16.559 10.243 2.044 1.00 66.62 88 LYS A O 1
ATOM 711 N N . ALA A 1 89 ? -18.631 11.105 1.712 1.00 71.31 89 ALA A N 1
ATOM 712 C CA . ALA A 1 89 ? -19.256 9.878 1.259 1.00 71.31 89 ALA A CA 1
ATOM 713 C C . ALA A 1 89 ? -18.334 9.262 0.206 1.00 71.31 89 ALA A C 1
ATOM 715 O O . ALA A 1 89 ? -17.907 9.947 -0.732 1.00 71.31 89 ALA A O 1
ATOM 716 N N . ARG A 1 90 ? -17.926 8.011 0.439 1.00 75.94 90 ARG A N 1
ATOM 717 C CA . ARG A 1 90 ? -16.909 7.332 -0.364 1.00 75.94 90 ARG A CA 1
ATOM 718 C C . ARG A 1 90 ? -17.324 7.415 -1.831 1.00 75.94 90 ARG A C 1
ATOM 720 O O . ARG A 1 90 ? -18.288 6.773 -2.241 1.00 75.94 90 ARG A O 1
ATOM 727 N N . ARG A 1 91 ? -16.621 8.235 -2.617 1.00 83.94 91 ARG A N 1
ATOM 728 C CA . ARG A 1 91 ? -16.934 8.406 -4.039 1.00 83.94 91 ARG A CA 1
ATOM 729 C C . ARG A 1 91 ? -16.745 7.069 -4.749 1.00 83.94 91 ARG A C 1
ATOM 731 O O . ARG A 1 91 ? -15.775 6.352 -4.487 1.00 83.94 91 ARG A O 1
ATOM 738 N N . ARG A 1 92 ? -17.667 6.739 -5.658 1.00 88.88 92 ARG A N 1
ATOM 739 C CA . ARG A 1 92 ? -17.458 5.630 -6.594 1.00 88.88 92 ARG A CA 1
ATOM 740 C C . ARG A 1 92 ? -16.190 5.926 -7.396 1.00 88.88 92 ARG A C 1
ATOM 742 O O . ARG A 1 92 ? -15.998 7.047 -7.860 1.00 88.88 92 ARG A O 1
ATOM 749 N N . ARG A 1 93 ? -15.306 4.935 -7.497 1.00 90.31 93 ARG A N 1
ATOM 750 C CA . ARG A 1 93 ? -14.075 5.030 -8.287 1.00 90.31 93 ARG A CA 1
ATOM 751 C C . ARG A 1 93 ? -14.409 4.666 -9.732 1.00 90.31 93 ARG A C 1
ATOM 753 O O . ARG A 1 93 ? -15.056 3.645 -9.948 1.00 90.31 93 ARG A O 1
ATOM 760 N N . GLY A 1 94 ? -14.006 5.506 -10.682 1.00 94.56 94 GLY A N 1
ATOM 761 C CA . GLY A 1 94 ? -14.040 5.165 -12.104 1.00 94.56 94 GLY A CA 1
ATOM 762 C C . GLY A 1 94 ? -12.926 4.176 -12.446 1.00 94.56 94 GLY A C 1
ATOM 763 O O . GLY A 1 94 ? -11.888 4.164 -11.781 1.00 94.56 94 GLY A O 1
ATOM 764 N N . GLY A 1 95 ? -13.152 3.339 -13.457 1.00 95.56 95 GLY A N 1
ATOM 765 C CA . GLY A 1 95 ? -12.094 2.521 -14.049 1.00 95.56 95 GLY A CA 1
ATOM 766 C C . GLY A 1 95 ? -11.141 3.370 -14.893 1.00 95.56 95 GLY A C 1
ATOM 767 O O . GLY A 1 95 ? -11.500 4.463 -15.328 1.00 95.56 95 GLY A O 1
ATOM 768 N N . VAL A 1 96 ? -9.935 2.855 -15.126 1.00 96.75 96 VAL A N 1
ATOM 769 C CA . VAL A 1 96 ? -8.935 3.439 -16.032 1.00 96.75 96 VAL A CA 1
ATOM 770 C C . VAL A 1 96 ? -8.605 2.387 -17.085 1.00 96.75 96 VAL A C 1
ATOM 772 O O . VAL A 1 96 ? -8.509 1.206 -16.753 1.00 96.75 96 VAL A O 1
ATOM 775 N N . SER A 1 97 ? -8.459 2.806 -18.340 1.00 97.19 97 SER A N 1
ATOM 776 C CA . SER A 1 97 ? -8.085 1.937 -19.456 1.00 97.19 97 SER A CA 1
ATOM 777 C C . SER A 1 97 ? -6.896 2.543 -20.195 1.00 97.19 97 SER A C 1
ATOM 779 O O . SER A 1 97 ? -6.792 3.767 -20.290 1.00 97.19 97 SER A O 1
ATOM 781 N N . ALA A 1 98 ? -5.987 1.685 -20.649 1.00 96.94 98 ALA A N 1
ATOM 782 C CA . ALA A 1 98 ? -4.866 2.056 -21.502 1.00 96.94 98 ALA A CA 1
ATOM 783 C C . ALA A 1 98 ? -5.258 1.908 -22.981 1.00 96.94 98 ALA A C 1
ATOM 785 O O . ALA A 1 98 ? -6.354 1.449 -23.303 1.00 96.94 98 ALA A O 1
ATOM 786 N N . GLU A 1 99 ? -4.356 2.298 -23.874 1.00 95.25 99 GLU A N 1
ATOM 787 C CA . GLU A 1 99 ? -4.510 2.043 -25.304 1.00 95.25 99 GLU A CA 1
ATOM 788 C C . GLU A 1 99 ? -4.445 0.545 -25.636 1.00 95.25 99 GLU A C 1
ATOM 790 O O . GLU A 1 99 ? -3.897 -0.263 -24.880 1.00 95.25 99 GLU A O 1
ATOM 795 N N . VAL A 1 100 ? -5.043 0.177 -26.768 1.00 97.06 100 VAL A N 1
ATOM 796 C CA . VAL A 1 100 ? -5.029 -1.194 -27.279 1.00 97.06 100 VAL A CA 1
ATOM 797 C C . VAL A 1 100 ? -3.786 -1.364 -28.142 1.00 97.06 100 VAL A C 1
ATOM 799 O O . VAL A 1 100 ? -3.636 -0.642 -29.122 1.00 97.06 100 VAL A O 1
ATOM 802 N N . TYR A 1 101 ? -2.932 -2.322 -27.785 1.00 95.69 101 TYR A N 1
ATOM 803 C CA . TYR A 1 101 ? -1.817 -2.756 -28.625 1.00 95.69 101 TYR A CA 1
ATOM 804 C C . TYR A 1 101 ? -2.258 -3.901 -29.534 1.00 95.69 101 TYR A C 1
ATOM 806 O O . TYR A 1 101 ? -2.885 -4.860 -29.075 1.00 95.69 101 TYR A O 1
ATOM 814 N N . THR A 1 102 ? -1.911 -3.794 -30.809 1.00 96.88 102 THR A N 1
ATOM 815 C CA . THR A 1 102 ? -2.067 -4.843 -31.819 1.00 96.88 102 THR A CA 1
ATOM 816 C C . THR A 1 102 ? -0.787 -5.673 -31.952 1.00 96.88 102 THR A C 1
ATOM 818 O O . THR A 1 102 ? 0.274 -5.302 -31.441 1.00 96.88 102 THR A O 1
ATOM 821 N N . GLU A 1 103 ? -0.866 -6.824 -32.621 1.00 95.12 103 GLU A N 1
ATOM 822 C CA . GLU A 1 103 ? 0.319 -7.656 -32.877 1.00 95.12 103 GLU A CA 1
ATOM 823 C C . GLU A 1 103 ? 1.313 -6.924 -33.792 1.00 95.12 103 GLU A C 1
ATOM 825 O O . GLU A 1 103 ? 2.530 -7.025 -33.623 1.00 95.12 103 GLU A O 1
ATOM 830 N N . GLU A 1 104 ? 0.795 -6.108 -34.708 1.00 95.06 104 GLU A N 1
ATOM 831 C CA . GLU A 1 104 ? 1.575 -5.263 -35.599 1.00 95.06 104 GLU A CA 1
ATOM 832 C C . GLU A 1 104 ? 2.357 -4.188 -34.830 1.00 95.06 104 GLU A C 1
ATOM 834 O O . GLU A 1 104 ? 3.514 -3.921 -35.168 1.00 95.06 104 GLU A O 1
ATOM 839 N N . ASP A 1 105 ? 1.783 -3.611 -33.768 1.00 96.12 105 ASP A N 1
ATOM 840 C CA . ASP A 1 105 ? 2.465 -2.616 -32.925 1.00 96.12 105 ASP A CA 1
ATOM 841 C C . ASP A 1 105 ? 3.679 -3.221 -32.214 1.00 96.12 105 ASP A C 1
ATOM 843 O O . ASP A 1 105 ? 4.746 -2.608 -32.150 1.00 96.12 105 ASP A O 1
ATOM 847 N N . ALA A 1 106 ? 3.542 -4.450 -31.709 1.00 92.06 106 ALA A N 1
ATOM 848 C CA . ALA A 1 106 ? 4.625 -5.142 -31.020 1.00 92.06 106 ALA A CA 1
ATOM 849 C C . ALA A 1 106 ? 5.777 -5.498 -31.974 1.00 92.06 106 ALA A C 1
ATOM 851 O O . ALA A 1 106 ? 6.946 -5.331 -31.622 1.00 92.06 106 ALA A O 1
ATOM 852 N N . VAL A 1 107 ? 5.459 -5.966 -33.185 1.00 96.00 107 VAL A N 1
ATOM 853 C CA . VAL A 1 107 ? 6.460 -6.386 -34.181 1.00 96.00 107 VAL A CA 1
ATOM 854 C C . VAL A 1 107 ? 7.142 -5.189 -34.849 1.00 96.00 107 VAL A C 1
ATOM 856 O O . VAL A 1 107 ? 8.336 -5.244 -35.144 1.00 96.00 107 VAL A O 1
ATOM 859 N N . SER A 1 108 ? 6.410 -4.097 -35.080 1.00 96.31 108 SER A N 1
ATOM 860 C CA . SER A 1 108 ? 6.952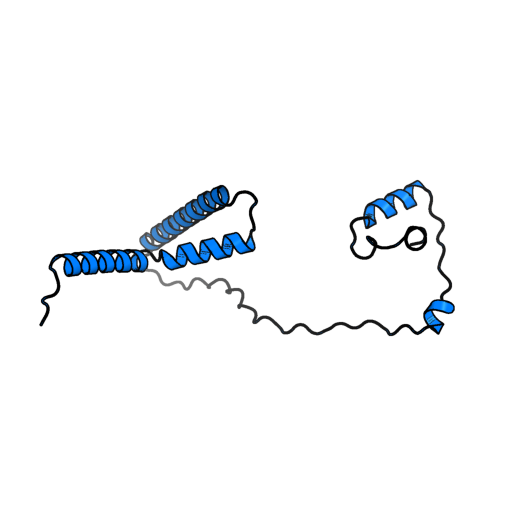 -2.876 -35.691 1.00 96.31 108 SER A CA 1
ATOM 861 C C . SER A 1 108 ? 7.736 -1.992 -34.712 1.00 96.31 108 SER A C 1
ATOM 863 O O . SER A 1 108 ? 8.429 -1.063 -35.140 1.00 96.31 108 SER A O 1
ATOM 865 N N . TYR A 1 109 ? 7.680 -2.282 -33.408 1.00 94.75 109 TYR A N 1
ATOM 866 C CA . TYR A 1 109 ? 8.377 -1.508 -32.389 1.00 94.75 109 TYR A CA 1
ATOM 867 C C . TYR A 1 109 ? 9.905 -1.621 -32.506 1.00 94.75 109 TYR A C 1
ATOM 869 O O . TYR A 1 109 ? 10.522 -2.646 -32.206 1.00 94.75 109 TYR A O 1
ATOM 877 N N . VAL A 1 110 ? 10.550 -0.506 -32.857 1.00 95.25 110 VAL A N 1
ATOM 878 C CA . VAL A 1 110 ? 12.012 -0.379 -32.815 1.00 95.25 110 VAL A CA 1
ATOM 879 C C . VAL A 1 110 ? 12.440 0.046 -31.413 1.00 95.25 110 VAL A C 1
ATOM 881 O O . VAL A 1 110 ? 12.289 1.205 -31.015 1.00 95.25 110 VAL A O 1
ATOM 884 N N . ARG A 1 111 ? 13.011 -0.895 -30.652 1.00 89.81 111 ARG A N 1
ATOM 885 C CA . ARG A 1 111 ? 13.466 -0.637 -29.281 1.00 89.81 111 ARG A CA 1
ATOM 886 C C . ARG A 1 111 ? 14.552 0.435 -29.251 1.00 89.81 111 ARG A C 1
ATOM 888 O O . ARG A 1 111 ? 15.607 0.308 -29.871 1.00 89.81 111 ARG A O 1
ATOM 895 N N . LYS A 1 112 ? 14.316 1.486 -28.467 1.00 92.06 112 LYS A N 1
ATOM 896 C CA . LYS A 1 112 ? 15.276 2.575 -28.279 1.00 92.06 112 LYS A CA 1
ATOM 897 C C . LYS A 1 112 ? 16.443 2.117 -27.401 1.00 92.06 112 LYS A C 1
ATOM 899 O O . LYS A 1 112 ? 16.241 1.746 -26.249 1.00 92.06 112 LYS A O 1
ATOM 904 N N . VAL A 1 113 ? 17.667 2.203 -27.922 1.00 92.81 113 VAL A N 1
ATOM 905 C CA . VAL A 1 113 ? 18.892 1.891 -27.169 1.00 92.81 113 VAL A CA 1
ATOM 906 C C . VAL A 1 113 ? 19.574 3.183 -26.737 1.00 92.81 113 VAL A C 1
ATOM 908 O O . VAL A 1 113 ? 19.936 4.016 -27.565 1.00 92.81 113 VAL A O 1
ATOM 911 N N . ILE A 1 114 ? 19.760 3.341 -25.428 1.00 92.00 114 ILE A N 1
ATOM 912 C CA . ILE A 1 114 ? 20.493 4.462 -24.835 1.00 92.00 114 ILE A CA 1
ATOM 913 C C . ILE A 1 114 ? 21.743 3.888 -24.160 1.00 92.00 114 ILE A C 1
ATOM 915 O O . ILE A 1 114 ? 21.593 3.102 -23.221 1.00 92.00 114 ILE A O 1
ATOM 919 N N . PRO A 1 115 ? 22.961 4.249 -24.608 1.00 94.56 115 PRO A N 1
ATOM 920 C CA . PRO A 1 115 ? 24.194 3.773 -23.991 1.00 94.56 115 PRO A CA 1
ATOM 921 C C . PRO A 1 115 ? 24.278 4.187 -22.519 1.00 94.56 115 PRO A C 1
ATOM 923 O O . PRO A 1 115 ? 24.133 5.364 -22.186 1.00 94.56 115 PRO A O 1
ATOM 926 N N . LYS A 1 116 ? 24.517 3.213 -21.638 1.00 94.19 116 LYS A N 1
ATOM 927 C CA . LYS A 1 116 ? 24.682 3.403 -20.192 1.00 94.19 116 LYS A CA 1
ATOM 928 C C . LYS A 1 116 ? 25.947 2.676 -19.753 1.00 94.19 116 LYS A C 1
ATOM 930 O O . LYS A 1 116 ? 26.232 1.580 -20.232 1.00 94.19 116 LYS A O 1
ATOM 935 N N . ASP A 1 117 ? 26.705 3.277 -18.847 1.00 96.06 117 ASP A N 1
ATOM 936 C CA . ASP A 1 117 ? 27.858 2.626 -18.241 1.00 96.06 117 ASP A CA 1
ATOM 937 C C . ASP A 1 117 ? 27.413 1.581 -17.202 1.00 96.06 117 ASP A C 1
ATOM 939 O O . ASP A 1 117 ? 26.287 1.591 -16.692 1.00 96.06 117 ASP A O 1
ATOM 943 N N . TYR A 1 118 ? 28.323 0.671 -16.858 1.00 94.94 118 TYR A N 1
ATOM 944 C CA . TYR A 1 118 ? 28.042 -0.424 -15.929 1.00 94.94 118 TYR A CA 1
ATOM 945 C C . TYR A 1 118 ? 27.585 0.061 -14.546 1.00 94.94 118 TYR A C 1
ATOM 947 O O . TYR A 1 118 ? 26.702 -0.551 -13.934 1.00 94.94 118 TYR A O 1
ATOM 955 N N . LYS A 1 119 ? 28.147 1.175 -14.048 1.00 97.19 119 LYS A N 1
ATOM 956 C CA . LYS A 1 119 ? 27.767 1.717 -12.737 1.00 97.19 119 LYS A CA 1
ATOM 957 C C . LYS A 1 119 ? 26.321 2.202 -12.765 1.00 97.19 119 LYS A C 1
ATOM 959 O O . LYS A 1 119 ? 25.555 1.840 -11.873 1.00 97.19 119 LYS A O 1
ATOM 964 N N . THR A 1 120 ? 25.928 2.934 -13.809 1.00 95.50 120 THR A N 1
ATOM 965 C CA . THR A 1 120 ? 24.542 3.393 -13.978 1.00 95.50 120 THR A CA 1
ATOM 966 C C . THR A 1 120 ? 23.579 2.229 -14.159 1.00 95.50 120 THR A C 1
ATOM 968 O O . THR A 1 120 ? 22.554 2.184 -13.485 1.00 95.50 120 THR A O 1
ATOM 971 N N . MET A 1 121 ? 23.906 1.248 -15.003 1.00 94.62 121 MET A N 1
ATOM 972 C CA . MET A 1 121 ? 23.046 0.080 -15.220 1.00 94.62 121 MET A CA 1
ATOM 973 C C . MET A 1 121 ? 22.814 -0.709 -13.921 1.00 94.62 121 MET A C 1
ATOM 975 O O . MET A 1 121 ? 21.678 -1.058 -13.603 1.00 94.62 121 MET A O 1
ATOM 979 N N . THR A 1 122 ? 23.866 -0.916 -13.124 1.00 95.00 122 THR A N 1
ATOM 980 C CA . THR A 1 122 ? 23.774 -1.597 -11.822 1.00 95.00 122 THR A CA 1
ATOM 981 C C . THR A 1 122 ? 22.932 -0.801 -10.823 1.00 95.00 122 THR A C 1
ATOM 983 O O . THR A 1 122 ? 22.093 -1.366 -10.119 1.00 95.00 122 THR A O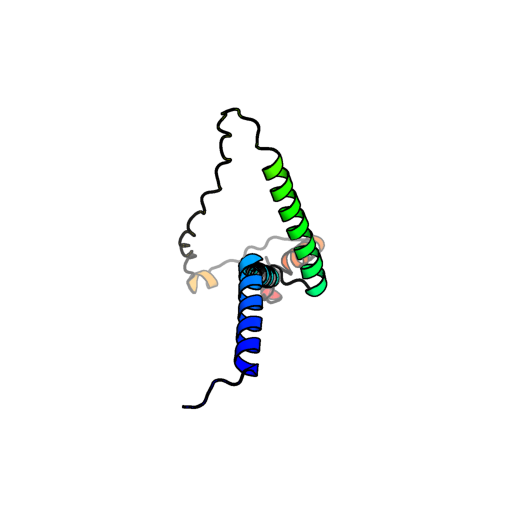 1
ATOM 986 N N . ALA A 1 123 ? 23.129 0.520 -10.764 1.00 96.44 123 ALA A N 1
ATOM 987 C CA . ALA A 1 123 ? 22.359 1.398 -9.889 1.00 96.44 123 ALA A CA 1
ATOM 988 C C . ALA A 1 123 ? 20.866 1.390 -10.252 1.00 96.44 123 ALA A C 1
ATOM 990 O O . ALA A 1 123 ? 20.023 1.250 -9.365 1.00 96.44 123 ALA A O 1
ATOM 991 N N . LEU A 1 124 ? 20.544 1.465 -11.547 1.00 94.44 124 LEU A N 1
ATOM 992 C CA . LEU A 1 124 ? 19.174 1.387 -12.049 1.00 94.44 124 LEU A CA 1
ATOM 993 C C . LEU A 1 124 ? 18.536 0.039 -11.718 1.00 94.44 124 LEU A C 1
ATOM 995 O O . LEU A 1 124 ? 17.459 0.020 -11.127 1.00 94.44 124 LEU A O 1
ATOM 999 N N . ALA A 1 125 ? 19.219 -1.071 -12.014 1.00 93.44 125 ALA A N 1
ATOM 1000 C CA . ALA A 1 125 ? 18.733 -2.414 -11.704 1.00 93.44 125 ALA A CA 1
ATOM 1001 C C . ALA A 1 125 ? 18.416 -2.569 -10.208 1.00 93.44 125 ALA A C 1
ATOM 1003 O O . ALA A 1 125 ? 17.360 -3.082 -9.836 1.00 93.44 125 ALA A O 1
ATOM 1004 N N . LYS A 1 126 ? 19.288 -2.048 -9.333 1.00 94.94 126 LYS A N 1
ATOM 1005 C CA . LYS A 1 126 ? 19.050 -2.043 -7.886 1.00 94.94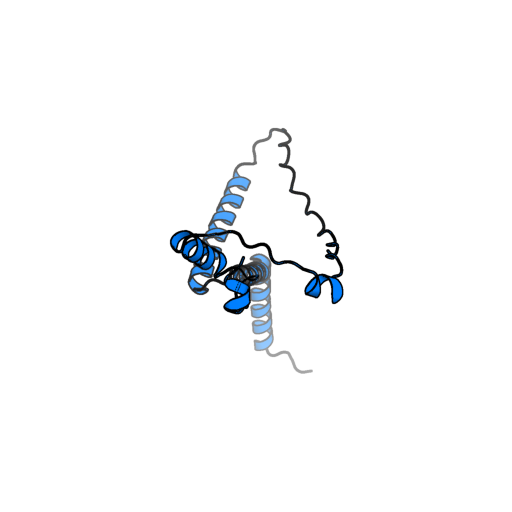 126 LYS A CA 1
ATOM 1006 C C . LYS A 1 126 ? 17.843 -1.183 -7.505 1.00 94.94 126 LYS A C 1
ATOM 1008 O O . LYS A 1 126 ? 17.041 -1.624 -6.681 1.00 94.94 126 LYS A O 1
ATOM 1013 N N . ALA A 1 127 ? 17.693 0.000 -8.100 1.00 96.25 127 ALA A N 1
ATOM 1014 C CA . ALA A 1 127 ? 16.599 0.926 -7.808 1.00 96.25 127 ALA A CA 1
ATOM 1015 C C . ALA A 1 127 ? 15.218 0.344 -8.158 1.00 96.25 127 ALA A C 1
ATOM 1017 O O . ALA A 1 127 ? 14.271 0.523 -7.394 1.00 96.25 127 ALA A O 1
ATOM 1018 N N . ILE A 1 128 ? 15.108 -0.400 -9.263 1.00 95.06 128 ILE A N 1
ATOM 1019 C CA . ILE A 1 128 ? 13.839 -1.001 -9.711 1.00 95.06 128 ILE A CA 1
ATOM 1020 C C . ILE A 1 128 ? 13.608 -2.430 -9.196 1.00 95.06 128 ILE A C 1
ATOM 1022 O O . ILE A 1 128 ? 12.521 -2.963 -9.386 1.00 95.06 128 ILE A O 1
ATOM 1026 N N . SER A 1 129 ? 14.578 -3.045 -8.508 1.00 93.94 129 SER A N 1
ATOM 1027 C CA . SER A 1 129 ? 14.517 -4.459 -8.081 1.00 93.94 129 SER A CA 1
ATOM 1028 C C . SER A 1 129 ? 13.300 -4.834 -7.222 1.00 93.94 129 SER A C 1
ATOM 1030 O O . SER A 1 129 ? 12.875 -5.984 -7.232 1.00 93.94 129 SER A O 1
ATOM 1032 N N . LYS A 1 130 ? 12.728 -3.872 -6.484 1.00 95.62 130 LYS A N 1
ATOM 1033 C CA . LYS A 1 130 ? 11.524 -4.059 -5.651 1.00 95.62 130 LYS A CA 1
ATOM 1034 C C . LYS A 1 130 ? 10.252 -3.473 -6.272 1.00 95.62 130 LYS A C 1
ATOM 1036 O O . LYS A 1 130 ? 9.201 -3.488 -5.636 1.00 95.62 130 LYS A O 1
ATOM 1041 N N . ASN A 1 131 ? 10.337 -2.908 -7.475 1.00 96.25 131 ASN A N 1
ATOM 1042 C CA . ASN A 1 131 ? 9.181 -2.359 -8.168 1.00 96.25 131 ASN A CA 1
ATOM 1043 C C . ASN A 1 131 ? 8.385 -3.503 -8.815 1.00 96.25 131 ASN A C 1
ATOM 1045 O O . ASN A 1 131 ? 8.940 -4.303 -9.566 1.00 96.25 131 ASN A O 1
ATOM 1049 N N . VAL A 1 132 ? 7.078 -3.559 -8.542 1.00 97.44 132 VAL A N 1
ATOM 1050 C CA . VAL A 1 132 ? 6.186 -4.629 -9.021 1.00 97.44 132 VAL A CA 1
ATOM 1051 C C . VAL A 1 132 ? 6.171 -4.762 -10.547 1.00 97.44 132 VAL A C 1
ATOM 1053 O O . VAL A 1 132 ? 6.052 -5.871 -11.054 1.00 97.44 132 VAL A O 1
ATOM 1056 N N . LEU A 1 133 ? 6.370 -3.659 -11.277 1.00 96.31 133 LEU A N 1
ATOM 1057 C CA . LEU A 1 133 ? 6.397 -3.645 -12.741 1.00 96.31 133 LEU A CA 1
ATOM 1058 C C . LEU A 1 133 ? 7.661 -4.302 -13.326 1.00 96.31 133 LEU A C 1
ATOM 1060 O O . LEU A 1 133 ? 7.677 -4.629 -14.504 1.00 96.31 133 LEU A O 1
ATOM 1064 N N . PHE A 1 134 ? 8.714 -4.500 -12.522 1.00 96.06 134 PHE A N 1
ATOM 1065 C CA . PHE A 1 134 ? 10.009 -5.033 -12.971 1.00 96.06 134 PHE A CA 1
ATOM 1066 C C . PHE A 1 134 ? 10.426 -6.332 -12.261 1.00 96.06 134 PHE A C 1
ATOM 1068 O O . PHE A 1 134 ? 11.381 -6.990 -12.686 1.00 96.06 134 PHE A O 1
ATOM 1075 N N . ALA A 1 135 ? 9.731 -6.712 -11.184 1.00 94.12 135 ALA A N 1
ATOM 1076 C CA . ALA A 1 135 ? 10.089 -7.842 -10.325 1.00 94.12 135 ALA A CA 1
ATOM 1077 C C . ALA A 1 135 ? 10.083 -9.195 -11.058 1.00 94.12 135 ALA A C 1
ATOM 1079 O O . ALA A 1 135 ? 10.872 -10.076 -10.720 1.00 94.12 135 ALA A O 1
ATOM 1080 N N . HIS A 1 136 ? 9.232 -9.334 -12.076 1.00 95.44 136 HIS A N 1
ATOM 1081 C CA . HIS A 1 136 ? 8.996 -10.592 -12.789 1.00 95.44 136 HIS A CA 1
ATOM 1082 C C . HIS A 1 136 ? 9.511 -10.607 -14.229 1.00 95.44 136 HIS A C 1
ATOM 1084 O O . HIS A 1 136 ? 9.319 -11.603 -14.914 1.00 95.44 136 HIS A O 1
ATOM 1090 N N . LEU A 1 137 ? 10.166 -9.530 -14.670 1.00 95.19 137 LEU A N 1
ATOM 1091 C CA . LEU A 1 137 ? 10.818 -9.503 -15.974 1.00 95.19 137 LEU A CA 1
ATOM 1092 C C . LEU A 1 137 ? 12.040 -10.412 -15.969 1.00 95.19 137 LEU A C 1
ATOM 1094 O O . LEU A 1 137 ? 12.797 -10.433 -14.986 1.00 95.19 137 LEU A O 1
ATOM 1098 N N . ASP A 1 138 ? 12.239 -11.121 -17.073 1.00 93.75 138 ASP A N 1
ATOM 1099 C CA . ASP A 1 138 ? 13.453 -11.896 -17.269 1.00 93.75 138 ASP A CA 1
ATOM 1100 C C . ASP A 1 138 ? 14.669 -10.981 -17.511 1.00 93.75 138 ASP A C 1
ATOM 1102 O O . ASP A 1 138 ? 14.585 -9.749 -17.602 1.00 93.75 138 ASP A O 1
ATOM 1106 N N . ASP A 1 139 ? 15.849 -11.587 -17.582 1.00 89.25 139 ASP A N 1
ATOM 1107 C CA . ASP A 1 139 ? 17.089 -10.849 -17.790 1.00 89.25 139 ASP A CA 1
ATOM 1108 C C . ASP A 1 139 ? 17.132 -10.103 -19.134 1.00 89.25 139 ASP A C 1
ATOM 1110 O O . ASP A 1 139 ? 17.733 -9.031 -19.208 1.00 89.25 139 ASP A O 1
ATOM 1114 N N . ASN A 1 140 ? 16.512 -10.627 -20.192 1.00 90.12 140 ASN A N 1
ATOM 1115 C CA . ASN A 1 140 ? 16.524 -10.003 -21.516 1.00 90.12 140 ASN A CA 1
ATOM 1116 C C . ASN A 1 140 ? 15.608 -8.773 -21.550 1.00 90.12 140 ASN A C 1
ATOM 1118 O O . ASN A 1 140 ? 15.998 -7.718 -22.055 1.00 90.12 140 ASN A O 1
ATOM 1122 N N . GLU A 1 141 ? 14.427 -8.874 -20.944 1.00 91.00 141 GLU A N 1
ATOM 1123 C CA . GLU A 1 141 ? 13.466 -7.783 -20.787 1.00 91.00 141 GLU A CA 1
ATOM 1124 C C . GLU A 1 141 ? 14.028 -6.661 -19.901 1.00 91.00 141 GLU A C 1
ATOM 1126 O O . GLU A 1 141 ? 13.835 -5.473 -20.192 1.00 91.00 141 GLU A O 1
ATOM 1131 N N . ARG A 1 142 ? 14.778 -7.037 -18.852 1.00 86.81 142 ARG A N 1
ATOM 1132 C CA . ARG A 1 142 ? 15.347 -6.127 -17.846 1.00 86.81 142 ARG A CA 1
ATOM 1133 C C . ARG A 1 142 ? 16.658 -5.458 -18.260 1.00 86.81 142 ARG A C 1
ATOM 1135 O O . ARG A 1 142 ? 16.981 -4.413 -17.701 1.00 86.81 142 ARG A O 1
ATOM 1142 N N . ARG A 1 143 ? 17.438 -6.021 -19.190 1.00 76.38 143 ARG A N 1
ATOM 1143 C CA . ARG A 1 143 ? 18.759 -5.477 -19.589 1.00 76.38 143 ARG A CA 1
ATOM 1144 C C . ARG A 1 143 ? 18.691 -4.183 -20.397 1.00 76.38 143 ARG A C 1
ATOM 1146 O O . ARG A 1 143 ? 19.693 -3.477 -20.488 1.00 76.38 143 ARG A O 1
ATOM 1153 N N . HIS A 1 144 ? 17.530 -3.843 -20.952 1.00 65.31 144 HIS A N 1
ATOM 1154 C CA . HIS A 1 144 ? 17.399 -2.705 -21.867 1.00 65.31 144 HIS A CA 1
ATOM 1155 C C . HIS A 1 144 ? 16.246 -1.735 -21.534 1.00 65.31 144 HIS A C 1
ATOM 1157 O O . HIS A 1 144 ? 15.449 -1.452 -22.430 1.00 65.31 144 HIS A O 1
ATOM 1163 N N . PRO A 1 145 ? 16.098 -1.247 -20.289 1.00 56.31 145 PRO A N 1
ATOM 1164 C CA . PRO A 1 145 ? 15.093 -0.251 -19.936 1.00 56.31 145 PRO A CA 1
ATOM 1165 C C . PRO A 1 145 ? 15.507 1.156 -20.387 1.00 56.31 145 PRO A C 1
ATOM 1167 O O . PRO A 1 145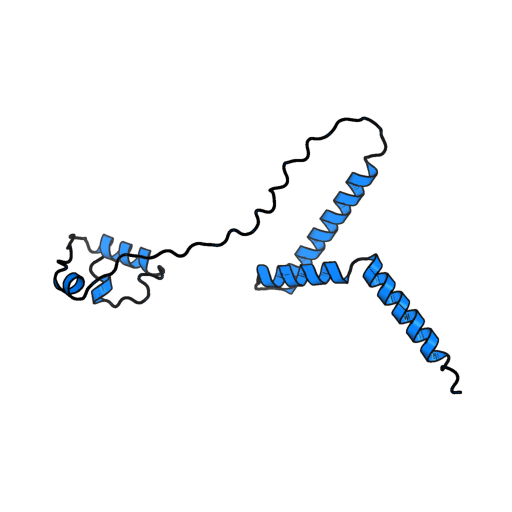 ? 16.730 1.439 -20.479 1.00 56.31 145 PRO A O 1
#

Sequence (145 aa):
MASPSSYQAEEDESLKGCELYVQKHGVQQVLKDCIVHLCISKPDRPMKFLREHFEKLEKEENRQILTQQKSDSHDEEVSPTPPNPVVKARRRRGGVSAEVYTEEDAVSYVRKVIPKDYKTMTALAKAISKNVLFAHLDDNERRHP

InterPro domains:
  IPR003117 cAMP-dependent protein kinase regulatory subunit, dimerization-anchoring domain [PF02197] (25-61)
  IPR003117 cAMP-dependent protein kinase regulatory subunit, dimerization-anchoring domain [SM00394] (25-62)
  IPR042818 RIbeta, dimerization/docking domain [cd12102] (11-64)
  IPR050503 cAMP-dependent protein kinase regulatory subunit-like [PTHR11635] (35-143)

Organism: Leptonychotes weddellii (NCBI:txid9713)